Protein AF-A0A821D5Z9-F1 (afdb_monomer)

Foldseek 3Di:
DDDDDDDDPPPDDDAKDAQQDPPPDDDDVCNVCCNVPTDHDPVRVVVNPDDCVVVVVVVVVVVVVVVCVVVVHDPDDDD

Structure (mmCIF, N/CA/C/O backbone):
data_AF-A0A821D5Z9-F1
#
_entry.id   AF-A0A821D5Z9-F1
#
loop_
_atom_site.group_PDB
_atom_site.id
_atom_site.type_symbol
_atom_site.label_atom_id
_atom_site.label_alt_id
_atom_site.label_comp_id
_atom_site.label_asym_id
_atom_site.label_entity_id
_atom_site.label_seq_id
_atom_site.pdbx_PDB_ins_code
_atom_site.Cartn_x
_atom_site.Cartn_y
_atom_site.Cartn_z
_atom_site.occupancy
_atom_site.B_iso_or_equiv
_atom_site.auth_seq_id
_atom_site.auth_comp_id
_atom_site.auth_asym_id
_atom_site.auth_atom_id
_atom_site.pdbx_PDB_model_num
ATOM 1 N N . MET A 1 1 ? 14.681 -27.598 1.811 1.00 44.25 1 MET A N 1
ATOM 2 C CA . MET A 1 1 ? 15.241 -26.951 0.606 1.00 44.25 1 MET A CA 1
ATOM 3 C C . MET A 1 1 ? 14.072 -26.620 -0.308 1.00 44.25 1 MET A C 1
ATOM 5 O O . MET A 1 1 ? 13.429 -27.546 -0.777 1.00 44.25 1 MET A O 1
ATOM 9 N N . MET A 1 2 ? 13.705 -25.345 -0.465 1.00 47.09 2 MET A N 1
ATOM 10 C CA . MET A 1 2 ? 12.655 -24.970 -1.421 1.00 47.09 2 MET A CA 1
ATOM 11 C C . MET A 1 2 ? 13.274 -24.911 -2.820 1.00 47.09 2 MET A C 1
ATOM 13 O O . MET A 1 2 ? 14.223 -24.155 -3.025 1.00 47.09 2 MET A O 1
ATOM 17 N N . MET A 1 3 ? 12.766 -25.704 -3.766 1.00 50.00 3 MET A N 1
ATOM 18 C CA . MET A 1 3 ? 13.077 -25.504 -5.183 1.00 50.00 3 MET A CA 1
ATOM 19 C C . MET A 1 3 ? 12.454 -24.176 -5.609 1.00 50.00 3 MET A C 1
ATOM 21 O O . MET A 1 3 ? 11.233 -24.037 -5.616 1.00 50.00 3 MET A O 1
ATOM 25 N N . ARG A 1 4 ? 13.282 -23.184 -5.941 1.00 60.84 4 ARG A N 1
ATOM 26 C CA . ARG A 1 4 ? 12.801 -22.008 -6.667 1.00 60.84 4 ARG A CA 1
ATOM 27 C C . ARG A 1 4 ? 12.664 -22.418 -8.130 1.00 60.84 4 ARG A C 1
ATOM 29 O O . ARG A 1 4 ? 13.648 -22.842 -8.728 1.00 60.84 4 ARG A O 1
ATOM 36 N N . GLY A 1 5 ? 11.454 -22.340 -8.677 1.00 69.31 5 GLY A N 1
ATOM 37 C CA . GLY A 1 5 ? 11.253 -22.479 -10.117 1.00 69.31 5 GLY A CA 1
ATOM 38 C C . GLY A 1 5 ? 11.949 -21.330 -10.842 1.00 69.31 5 GLY A C 1
ATOM 39 O O . GLY A 1 5 ? 11.863 -20.184 -10.396 1.00 69.31 5 GLY A O 1
ATOM 40 N N . SER A 1 6 ? 12.656 -21.631 -11.927 1.00 64.00 6 SER A N 1
ATOM 41 C CA . SER A 1 6 ? 13.175 -20.592 -12.815 1.00 64.00 6 SER A CA 1
ATOM 42 C C . SER A 1 6 ? 12.022 -20.015 -13.636 1.00 64.00 6 SER A C 1
ATOM 44 O O . SER A 1 6 ? 11.160 -20.781 -14.077 1.00 64.00 6 SER A O 1
ATOM 46 N N . PRO A 1 7 ? 11.968 -18.689 -13.841 1.00 64.75 7 PRO A N 1
ATOM 47 C CA . PRO A 1 7 ? 10.977 -18.105 -14.726 1.00 64.75 7 PRO A CA 1
ATOM 48 C C . PRO A 1 7 ? 11.168 -18.674 -16.131 1.00 64.75 7 PRO A C 1
ATOM 50 O O . PRO A 1 7 ? 12.286 -18.699 -16.644 1.00 64.75 7 PRO A O 1
ATOM 53 N N . VAL A 1 8 ? 10.082 -19.164 -16.724 1.00 74.06 8 VAL A N 1
ATOM 54 C CA . VAL A 1 8 ? 10.078 -19.522 -18.140 1.00 74.06 8 VAL A CA 1
ATOM 55 C C . VAL A 1 8 ? 9.811 -18.239 -18.914 1.00 74.06 8 VAL A C 1
ATOM 57 O O . VAL A 1 8 ? 8.823 -17.547 -18.637 1.00 74.06 8 VAL A O 1
ATOM 60 N N . GLU A 1 9 ? 10.729 -17.913 -19.824 1.00 68.62 9 GLU A N 1
ATOM 61 C CA . GLU A 1 9 ? 10.599 -16.799 -20.765 1.00 68.62 9 GLU A CA 1
ATOM 62 C C . GLU A 1 9 ? 9.231 -16.881 -21.459 1.00 68.62 9 GLU A C 1
ATOM 64 O O . GLU A 1 9 ? 8.757 -17.970 -21.781 1.00 68.62 9 GLU A O 1
ATOM 69 N N . ASP A 1 10 ? 8.554 -15.743 -21.589 1.00 68.62 10 ASP A N 1
ATOM 70 C CA . ASP A 1 10 ? 7.224 -15.604 -22.203 1.00 68.62 10 ASP A CA 1
ATOM 71 C C . ASP A 1 10 ? 6.032 -16.309 -21.527 1.00 68.62 10 ASP A C 1
ATOM 73 O O . ASP A 1 10 ? 4.907 -16.236 -22.020 1.00 68.62 10 ASP A O 1
ATOM 77 N N . ILE A 1 11 ? 6.231 -16.947 -20.369 1.00 71.12 11 ILE A N 1
ATOM 78 C CA . ILE A 1 11 ? 5.133 -17.520 -19.568 1.00 71.12 11 ILE A CA 1
ATOM 79 C C . ILE A 1 11 ? 4.904 -16.702 -18.298 1.00 71.12 11 ILE A C 1
ATOM 81 O O . ILE A 1 11 ? 3.769 -16.379 -17.948 1.00 71.12 11 ILE A O 1
ATOM 85 N N . ASN A 1 12 ? 5.987 -16.348 -17.603 1.00 67.19 12 ASN A N 1
ATOM 86 C CA . ASN A 1 12 ? 5.908 -15.686 -16.305 1.00 67.19 12 ASN A CA 1
ATOM 87 C C . ASN A 1 12 ? 6.233 -14.195 -16.431 1.00 67.19 12 ASN A C 1
ATOM 89 O O . ASN A 1 12 ? 7.372 -13.773 -16.227 1.00 67.19 12 ASN A O 1
ATOM 93 N N . TYR A 1 13 ? 5.211 -13.389 -16.707 1.00 70.06 13 TYR A N 1
ATOM 94 C CA . TYR A 1 13 ? 5.294 -11.935 -16.578 1.00 70.06 13 TYR A CA 1
ATOM 95 C C . TYR A 1 13 ? 4.971 -11.547 -15.133 1.00 70.06 13 TYR A C 1
ATOM 97 O O . TYR A 1 13 ? 3.844 -11.720 -14.665 1.00 70.06 13 TYR A O 1
ATOM 105 N N . TYR A 1 14 ? 5.969 -11.061 -14.394 1.00 75.88 14 TYR A N 1
ATOM 106 C CA . TYR A 1 14 ? 5.743 -10.576 -13.034 1.00 75.88 14 TYR A CA 1
ATOM 107 C C . TYR A 1 14 ? 5.286 -9.127 -13.067 1.00 75.88 14 TYR A C 1
ATOM 109 O O . TYR A 1 14 ? 5.902 -8.294 -13.729 1.00 75.88 14 TYR A O 1
ATOM 117 N N . ARG A 1 15 ? 4.242 -8.847 -12.290 1.00 82.38 15 ARG A N 1
ATOM 118 C CA . ARG A 1 15 ? 3.762 -7.493 -12.034 1.00 82.38 15 ARG A CA 1
ATOM 119 C C . ARG A 1 15 ? 4.806 -6.663 -11.289 1.00 82.38 15 ARG A C 1
ATOM 121 O O . ARG A 1 15 ? 5.705 -7.200 -10.627 1.00 82.38 15 ARG A O 1
ATOM 128 N N . SER A 1 16 ? 4.629 -5.351 -11.358 1.00 88.50 16 SER A N 1
ATOM 129 C CA . SER A 1 16 ? 5.301 -4.385 -10.494 1.00 88.50 16 SER A CA 1
ATOM 130 C C . SER A 1 16 ? 5.254 -4.792 -9.024 1.00 88.50 16 SER A C 1
ATOM 132 O O . SER A 1 16 ? 4.270 -5.342 -8.523 1.00 88.50 16 SER A O 1
ATOM 134 N N . TRP A 1 17 ? 6.325 -4.478 -8.306 1.00 89.06 17 TRP A N 1
ATOM 135 C CA . TRP A 1 17 ? 6.344 -4.615 -6.856 1.00 89.06 17 TRP A CA 1
ATOM 136 C C . TRP A 1 17 ? 5.553 -3.467 -6.209 1.00 89.06 17 TRP A C 1
ATOM 138 O O . TRP A 1 17 ? 5.651 -2.323 -6.674 1.00 89.06 17 TRP A O 1
ATOM 148 N N . PRO A 1 18 ? 4.801 -3.745 -5.126 1.00 87.38 18 PRO A N 1
ATOM 149 C CA . PRO A 1 18 ? 4.025 -2.725 -4.432 1.00 87.38 18 PRO A CA 1
ATOM 150 C C . PRO A 1 18 ? 4.932 -1.639 -3.855 1.00 87.38 18 PRO A C 1
ATOM 152 O O . PRO A 1 18 ? 6.062 -1.909 -3.442 1.00 87.38 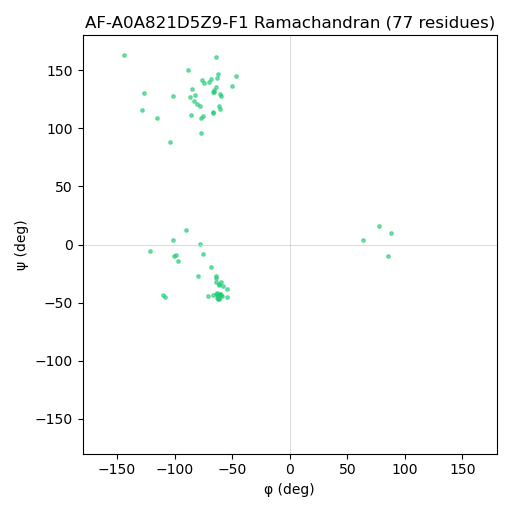18 PRO A O 1
ATOM 155 N N . LYS A 1 19 ? 4.432 -0.401 -3.819 1.00 89.38 19 LYS A N 1
ATOM 156 C CA . LYS A 1 19 ? 5.115 0.721 -3.164 1.00 89.38 19 LYS A CA 1
ATOM 157 C C . LYS A 1 19 ? 5.095 0.524 -1.648 1.00 89.38 19 LYS A C 1
ATOM 159 O O . LYS A 1 19 ? 4.077 0.122 -1.097 1.00 89.38 19 LYS A O 1
ATOM 164 N N . TYR A 1 20 ? 6.203 0.852 -0.993 1.00 91.31 20 TYR A N 1
ATOM 165 C CA . TYR A 1 20 ? 6.275 0.996 0.456 1.00 91.31 20 TYR A CA 1
ATOM 166 C C . TYR A 1 20 ? 5.776 2.387 0.860 1.00 91.31 20 TYR A C 1
ATOM 168 O O . TYR A 1 20 ? 6.235 3.404 0.329 1.00 91.31 20 TYR A O 1
ATOM 176 N N . ARG A 1 21 ? 4.839 2.436 1.803 1.00 87.25 21 ARG A N 1
ATOM 177 C CA . ARG A 1 21 ? 4.168 3.639 2.298 1.00 87.25 21 ARG A CA 1
ATOM 178 C C . ARG A 1 21 ? 4.527 3.844 3.760 1.00 87.25 21 ARG A C 1
ATOM 180 O O . ARG A 1 21 ? 4.073 3.121 4.648 1.00 87.25 21 ARG A O 1
ATOM 187 N N . HIS A 1 22 ? 5.337 4.865 4.009 1.00 87.88 22 HIS A N 1
ATOM 188 C CA . HIS A 1 22 ? 5.785 5.196 5.354 1.00 87.88 22 HIS A CA 1
ATOM 189 C C . HIS A 1 22 ? 4.592 5.503 6.276 1.00 87.88 22 HIS A C 1
ATOM 191 O O . HIS A 1 22 ? 3.751 6.338 5.948 1.00 87.88 22 HIS A O 1
ATOM 197 N N . GLY A 1 23 ? 4.532 4.839 7.432 1.00 85.44 23 GLY A N 1
ATOM 198 C CA . GLY A 1 23 ? 3.460 5.004 8.422 1.00 85.44 23 GLY A CA 1
ATOM 199 C C . GLY A 1 23 ? 2.205 4.158 8.180 1.00 85.44 23 GLY A C 1
ATOM 200 O O . GLY A 1 23 ? 1.384 4.066 9.085 1.00 85.44 23 GLY A O 1
ATOM 201 N N . TYR A 1 24 ? 2.082 3.511 7.017 1.00 83.25 24 TYR A N 1
ATOM 202 C CA . TYR A 1 24 ? 0.987 2.581 6.710 1.00 83.25 24 TYR A CA 1
ATOM 203 C C . TYR A 1 24 ? 1.474 1.135 6.640 1.00 83.25 24 TYR A C 1
ATOM 205 O O . TYR A 1 24 ? 0.832 0.232 7.170 1.00 83.25 24 TYR A O 1
ATOM 213 N N . ASP A 1 25 ? 2.613 0.911 5.987 1.00 88.44 25 ASP A N 1
ATOM 214 C CA . ASP A 1 25 ? 3.189 -0.420 5.840 1.00 88.44 25 ASP A CA 1
ATOM 215 C C . ASP A 1 25 ? 4.115 -0.750 7.016 1.00 88.44 25 ASP A C 1
ATOM 217 O O . ASP A 1 25 ? 4.749 0.125 7.611 1.00 88.44 25 ASP A O 1
ATOM 221 N N . PHE A 1 26 ? 4.209 -2.038 7.351 1.00 92.12 26 PHE A N 1
ATOM 222 C CA . PHE A 1 26 ? 5.088 -2.499 8.421 1.00 92.12 26 PHE A CA 1
ATOM 223 C C . PHE A 1 26 ? 6.562 -2.261 8.041 1.00 92.12 26 PHE A C 1
ATOM 225 O O . PHE A 1 26 ? 6.966 -2.646 6.938 1.00 92.12 26 PHE A O 1
ATOM 232 N N . PRO A 1 27 ? 7.383 -1.657 8.920 1.00 94.00 27 PRO A N 1
ATOM 233 C CA . PRO A 1 27 ? 8.778 -1.377 8.608 1.00 94.00 27 PRO A CA 1
ATOM 234 C C . PRO A 1 27 ? 9.591 -2.670 8.497 1.00 94.00 27 PRO A C 1
ATOM 236 O O . PRO A 1 27 ? 9.411 -3.615 9.264 1.00 94.00 27 PRO A O 1
ATOM 239 N N . PHE A 1 28 ? 10.528 -2.695 7.554 1.00 92.88 28 PHE A N 1
ATOM 240 C CA . PHE A 1 28 ? 11.452 -3.809 7.347 1.00 92.88 28 PHE A CA 1
ATOM 241 C C . PHE A 1 28 ? 12.831 -3.299 6.923 1.00 92.88 28 PHE A C 1
ATOM 243 O O . PHE A 1 28 ? 12.980 -2.155 6.482 1.00 92.88 28 PHE A O 1
ATOM 250 N N . ASP A 1 29 ? 13.846 -4.155 7.031 1.00 94.94 29 ASP A N 1
ATOM 251 C CA . ASP A 1 29 ? 15.215 -3.806 6.654 1.00 94.94 29 ASP A CA 1
ATOM 252 C C . ASP A 1 29 ? 15.296 -3.429 5.166 1.00 94.94 29 ASP A C 1
ATOM 254 O O . ASP A 1 29 ? 15.040 -4.243 4.277 1.00 94.94 29 ASP A O 1
ATOM 258 N N . GLY A 1 30 ? 15.663 -2.175 4.892 1.00 92.69 30 GLY A N 1
ATOM 259 C CA . GLY A 1 30 ? 15.745 -1.627 3.535 1.00 92.69 30 GLY A CA 1
ATOM 260 C C . GLY A 1 30 ? 14.447 -1.017 2.995 1.00 92.69 30 GLY A C 1
ATOM 261 O O . GLY A 1 30 ? 14.394 -0.681 1.812 1.00 92.69 30 GLY A O 1
ATOM 262 N N . CYS A 1 31 ? 13.414 -0.842 3.829 1.00 93.00 31 CYS A N 1
ATOM 263 C CA . CYS A 1 31 ? 12.155 -0.212 3.419 1.00 93.00 31 CYS A CA 1
ATOM 264 C C . CYS A 1 31 ? 12.327 1.234 2.914 1.00 93.00 31 CYS A C 1
ATOM 266 O O . CYS A 1 31 ? 11.647 1.641 1.975 1.00 93.00 31 CYS A O 1
ATOM 268 N N . GLU A 1 32 ? 13.300 1.980 3.447 1.00 93.19 32 GLU A N 1
ATOM 269 C CA . GLU A 1 32 ? 13.623 3.343 3.003 1.00 93.19 32 GLU A CA 1
ATOM 270 C C . GLU A 1 32 ? 14.070 3.411 1.535 1.00 93.19 32 GLU A C 1
ATOM 272 O O . GLU A 1 32 ? 13.750 4.373 0.846 1.00 93.19 32 GLU A O 1
ATOM 277 N N . GLN A 1 33 ? 14.773 2.386 1.039 1.00 95.31 33 GLN A N 1
ATOM 278 C CA . GLN A 1 33 ? 15.251 2.319 -0.351 1.00 95.31 33 GLN A CA 1
ATOM 279 C C . GLN A 1 33 ? 14.377 1.418 -1.233 1.00 95.31 33 GLN A C 1
ATOM 281 O O . GLN A 1 33 ? 14.710 1.167 -2.394 1.00 95.31 33 GLN A O 1
ATOM 286 N N . TRP A 1 34 ? 13.278 0.881 -0.695 1.00 93.12 34 TRP A N 1
ATOM 287 C CA . TRP A 1 34 ? 12.428 -0.071 -1.407 1.00 93.12 34 TRP A CA 1
ATOM 288 C C . TRP A 1 34 ? 11.832 0.544 -2.669 1.00 93.12 34 TRP A C 1
ATOM 290 O O . TRP A 1 34 ? 11.915 -0.049 -3.742 1.00 93.12 34 TRP A O 1
ATOM 300 N N . ASN A 1 35 ? 11.291 1.759 -2.558 1.00 90.62 35 ASN A N 1
ATOM 301 C CA . ASN A 1 35 ? 10.621 2.433 -3.670 1.00 90.62 35 ASN A CA 1
ATOM 302 C C . ASN A 1 35 ? 11.558 2.758 -4.838 1.00 90.62 35 ASN A C 1
ATOM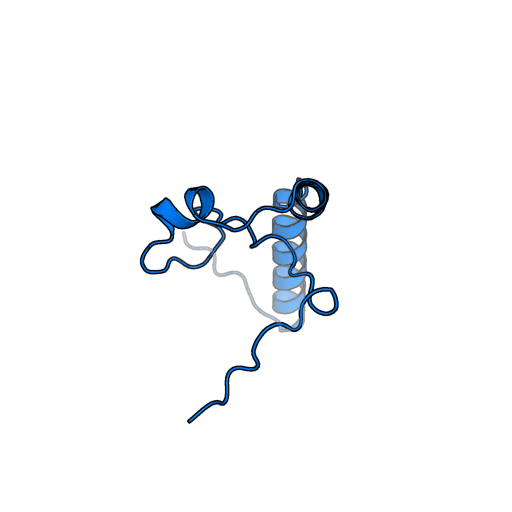 304 O O . ASN A 1 35 ? 11.094 2.773 -5.976 1.00 90.62 35 ASN A O 1
ATOM 308 N N . ASP A 1 36 ? 12.851 2.939 -4.566 1.00 91.25 36 ASP A N 1
ATOM 309 C CA . ASP A 1 36 ? 13.875 3.184 -5.588 1.00 91.25 36 ASP A CA 1
ATOM 310 C C . ASP A 1 36 ? 14.326 1.892 -6.285 1.00 91.25 36 ASP A C 1
ATOM 312 O O . ASP A 1 36 ? 14.782 1.914 -7.426 1.00 91.25 36 ASP A O 1
ATOM 316 N N . ARG A 1 37 ? 14.230 0.751 -5.591 1.00 89.56 37 ARG A N 1
ATOM 317 C CA . ARG A 1 37 ? 14.716 -0.559 -6.061 1.00 89.56 37 ARG A CA 1
ATOM 318 C C . ARG A 1 37 ? 13.619 -1.458 -6.609 1.00 89.56 37 ARG A C 1
ATOM 320 O O . ARG A 1 37 ? 13.916 -2.533 -7.134 1.00 89.56 37 ARG A O 1
ATOM 327 N N . ARG A 1 38 ? 12.360 -1.073 -6.422 1.00 87.31 38 ARG A N 1
ATOM 328 C CA . ARG A 1 38 ? 11.219 -1.900 -6.790 1.00 87.31 38 ARG A CA 1
ATOM 329 C C . ARG A 1 38 ? 11.185 -2.123 -8.304 1.00 87.31 38 ARG A C 1
ATOM 331 O O . ARG A 1 38 ? 11.479 -1.220 -9.083 1.00 87.31 38 ARG A O 1
ATOM 338 N N . ARG A 1 39 ? 10.783 -3.321 -8.726 1.00 85.75 39 ARG A N 1
ATOM 339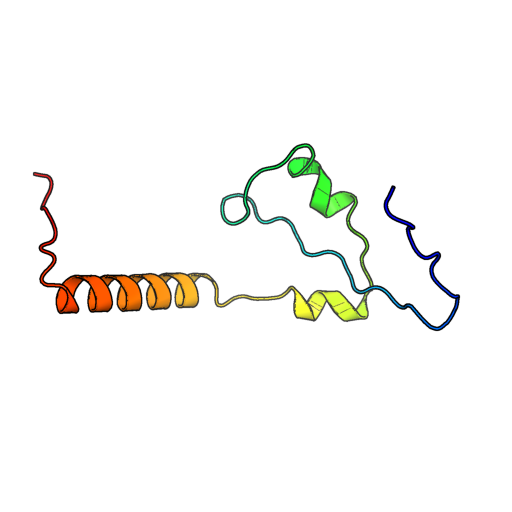 C CA . ARG A 1 39 ? 10.468 -3.593 -10.133 1.00 85.75 39 ARG A CA 1
ATOM 340 C C . ARG A 1 39 ? 9.224 -2.800 -10.531 1.00 85.75 39 ARG A C 1
ATOM 342 O O . ARG A 1 39 ? 8.218 -2.882 -9.825 1.00 85.75 39 ARG A O 1
ATOM 349 N N . VAL A 1 40 ? 9.291 -2.101 -11.662 1.00 85.38 40 VAL A N 1
ATOM 350 C CA . VAL A 1 40 ? 8.172 -1.326 -12.209 1.00 85.38 40 VAL A CA 1
ATOM 351 C C . VAL A 1 40 ? 7.939 -1.695 -13.667 1.00 85.38 40 VAL A C 1
ATOM 353 O O . VAL A 1 40 ? 8.790 -1.441 -14.513 1.00 85.38 40 VAL A O 1
ATOM 356 N N . GLU A 1 41 ? 6.778 -2.270 -13.945 1.00 86.06 41 GLU A N 1
ATOM 357 C CA . GLU A 1 41 ? 6.179 -2.317 -15.274 1.00 86.06 41 GLU A CA 1
ATOM 358 C C . GLU A 1 41 ? 5.358 -1.029 -15.487 1.00 86.06 41 GLU A C 1
ATOM 360 O O . GLU A 1 41 ? 4.518 -0.712 -14.637 1.00 86.06 41 GLU A O 1
ATOM 365 N N . PRO A 1 42 ? 5.575 -0.269 -16.580 1.00 79.69 42 PRO A N 1
ATOM 366 C CA . PRO A 1 42 ? 4.912 1.021 -16.809 1.00 79.69 42 PRO A CA 1
ATOM 367 C C . PRO A 1 42 ? 3.382 0.960 -16.747 1.00 79.69 42 PRO A C 1
ATOM 369 O O . PRO A 1 42 ? 2.747 1.850 -16.186 1.00 79.69 42 PRO A O 1
ATOM 372 N N . ASP A 1 43 ? 2.804 -0.121 -17.268 1.00 82.62 43 ASP A N 1
ATOM 373 C CA . ASP A 1 43 ? 1.355 -0.324 -17.331 1.00 82.62 43 ASP A CA 1
ATOM 374 C C . ASP A 1 43 ? 0.737 -0.701 -15.982 1.00 82.62 43 ASP A C 1
ATOM 376 O O . ASP A 1 43 ? -0.486 -0.776 -15.871 1.00 82.62 43 ASP A O 1
ATOM 380 N N . ASP A 1 44 ? 1.555 -0.961 -14.958 1.00 82.62 44 ASP A N 1
ATOM 381 C CA . ASP A 1 44 ? 1.066 -1.403 -13.659 1.00 82.62 44 ASP A CA 1
ATOM 382 C C . ASP A 1 44 ? 0.928 -0.266 -12.637 1.00 82.62 44 ASP A C 1
ATOM 384 O O . ASP A 1 44 ? 0.304 -0.457 -11.594 1.00 82.62 44 ASP A O 1
ATOM 388 N N . GLU A 1 45 ? 1.508 0.910 -12.896 1.00 77.50 45 GLU A N 1
ATOM 389 C CA . GLU A 1 45 ? 1.551 1.996 -11.906 1.00 77.50 45 GLU A CA 1
ATOM 390 C C . GLU A 1 45 ? 0.160 2.431 -11.440 1.00 77.50 45 GLU A C 1
ATOM 392 O O . GLU A 1 45 ? -0.032 2.682 -10.249 1.00 77.50 45 GLU A O 1
ATOM 397 N N . TRP A 1 46 ? -0.820 2.423 -12.346 1.00 77.94 46 TRP A N 1
ATOM 398 C CA . TRP A 1 46 ? -2.199 2.780 -12.026 1.00 77.94 46 TRP A CA 1
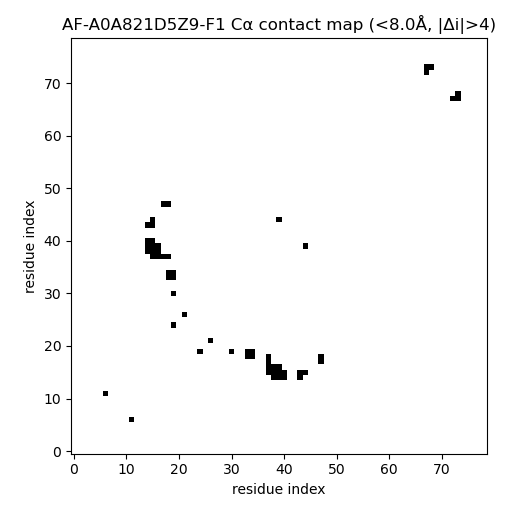ATOM 399 C C . TRP A 1 46 ? -2.848 1.815 -11.023 1.00 77.94 46 TRP A C 1
ATOM 401 O O . TRP A 1 46 ? -3.688 2.244 -10.239 1.00 77.94 46 TRP A O 1
ATOM 411 N N . TYR A 1 47 ? -2.443 0.536 -10.973 1.00 72.00 47 TYR A N 1
ATOM 412 C CA . TYR A 1 47 ? -2.969 -0.406 -9.973 1.00 72.00 47 TYR A CA 1
ATOM 413 C C . TYR A 1 47 ? -2.512 -0.059 -8.549 1.00 72.00 47 TYR A C 1
ATOM 415 O O . TYR A 1 47 ? -3.114 -0.528 -7.583 1.00 72.00 47 TYR A O 1
ATOM 423 N N . PHE A 1 48 ? -1.448 0.738 -8.402 1.00 76.44 48 PHE A N 1
ATOM 424 C CA . PHE A 1 48 ? -0.966 1.222 -7.104 1.00 76.44 48 PHE A CA 1
ATOM 425 C C . PHE A 1 48 ? -1.434 2.642 -6.787 1.00 76.44 48 PHE A C 1
ATOM 427 O O . PHE A 1 48 ? -1.233 3.110 -5.663 1.00 76.44 48 PHE A O 1
ATOM 434 N N . GLU A 1 49 ? -2.034 3.339 -7.752 1.00 74.94 49 GLU A N 1
ATOM 435 C CA . GLU A 1 49 ? -2.658 4.634 -7.526 1.00 74.94 49 GLU A CA 1
ATOM 436 C C . GLU A 1 49 ? -4.004 4.423 -6.850 1.00 74.94 49 GLU A C 1
ATOM 438 O O . GLU A 1 49 ? -5.030 4.143 -7.465 1.00 74.94 49 GLU A O 1
ATOM 443 N N . ARG A 1 50 ? -3.977 4.542 -5.529 1.00 74.44 50 ARG A N 1
ATOM 444 C CA . ARG A 1 50 ? -5.159 4.470 -4.691 1.00 74.44 50 ARG A CA 1
ATOM 445 C C . ARG A 1 50 ? -5.204 5.717 -3.820 1.00 74.44 50 ARG A C 1
ATOM 447 O O . ARG A 1 50 ? -4.188 6.107 -3.251 1.00 74.44 50 ARG A O 1
ATOM 454 N N . THR A 1 51 ? -6.346 6.393 -3.796 1.00 77.75 51 THR A N 1
ATOM 455 C CA . THR A 1 51 ? -6.503 7.728 -3.189 1.00 77.75 51 THR A CA 1
ATOM 456 C C . THR A 1 51 ? -7.550 7.757 -2.076 1.00 77.75 51 THR A C 1
ATOM 458 O O . THR A 1 51 ? -7.668 8.759 -1.377 1.00 77.75 51 THR A O 1
ATOM 461 N N . ASP A 1 52 ? -8.268 6.653 -1.868 1.00 82.94 52 ASP A N 1
ATOM 462 C CA . ASP A 1 52 ? -9.371 6.479 -0.916 1.00 82.94 52 ASP A CA 1
ATOM 463 C C . ASP A 1 52 ? -8.917 5.992 0.474 1.00 82.94 52 ASP A C 1
ATOM 465 O O . ASP A 1 52 ? -9.753 5.621 1.291 1.00 82.94 52 ASP A O 1
ATOM 469 N N . TYR A 1 53 ? -7.615 6.018 0.791 1.00 79.00 53 TYR A N 1
ATOM 470 C CA . TYR A 1 53 ? -7.089 5.487 2.061 1.00 79.00 53 TYR A CA 1
ATOM 471 C C . TYR A 1 53 ? -7.764 6.079 3.302 1.00 79.00 53 TYR A C 1
ATOM 473 O O . TYR A 1 53 ? -8.173 5.335 4.182 1.00 79.00 53 TYR A O 1
ATOM 481 N N . ALA A 1 54 ? -7.956 7.400 3.338 1.00 82.75 54 ALA A N 1
ATOM 482 C CA . ALA A 1 54 ? -8.616 8.058 4.466 1.00 82.75 54 ALA A CA 1
ATOM 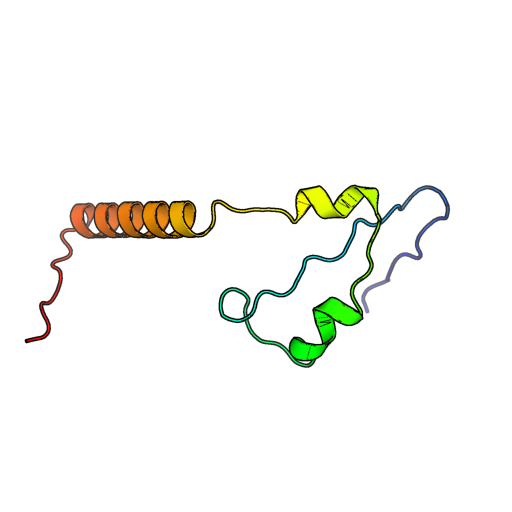483 C C . ALA A 1 54 ? -10.083 7.620 4.631 1.00 82.75 54 ALA A C 1
ATOM 485 O O . ALA A 1 54 ? -10.591 7.562 5.747 1.00 82.75 54 ALA A O 1
ATOM 486 N N . GLN A 1 55 ? -10.763 7.306 3.525 1.00 87.38 55 GLN A N 1
ATOM 487 C CA . GLN A 1 55 ? -12.121 6.773 3.570 1.00 87.38 55 GLN A CA 1
ATOM 488 C C . GLN A 1 55 ? -12.117 5.340 4.110 1.00 87.38 55 GLN A C 1
ATOM 490 O O . GLN A 1 55 ? -12.926 5.022 4.973 1.00 87.38 55 GLN A O 1
ATOM 495 N N . MET A 1 56 ? -11.186 4.500 3.652 1.00 85.62 56 MET A N 1
ATOM 496 C CA . MET A 1 56 ? -11.043 3.134 4.162 1.00 85.62 56 MET A CA 1
ATOM 497 C C . MET A 1 56 ? -10.728 3.112 5.659 1.00 85.62 56 MET A C 1
ATOM 499 O O . MET A 1 56 ? -11.304 2.309 6.386 1.00 85.62 56 MET A O 1
ATOM 503 N N . ASP A 1 57 ? -9.841 3.994 6.123 1.00 87.38 57 ASP A N 1
ATOM 504 C CA . ASP A 1 57 ? -9.514 4.113 7.545 1.00 87.38 57 ASP A CA 1
ATOM 505 C C . ASP A 1 57 ? -10.773 4.450 8.359 1.00 87.38 57 ASP A C 1
ATOM 507 O O . ASP A 1 57 ? -11.048 3.795 9.363 1.00 87.38 57 ASP A O 1
ATOM 511 N N . GLN A 1 58 ? -11.595 5.393 7.880 1.00 90.62 58 GLN A N 1
ATOM 512 C CA . GLN A 1 58 ? -12.871 5.736 8.514 1.00 90.62 58 GLN A CA 1
ATOM 513 C C . GLN A 1 58 ? -13.855 4.555 8.527 1.00 90.62 58 GLN A C 1
ATOM 515 O O . GLN A 1 58 ? -1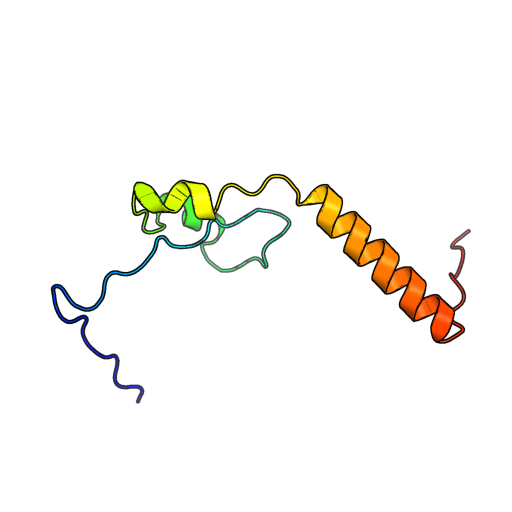4.473 4.287 9.556 1.00 90.62 58 GLN A O 1
ATOM 520 N N . GLU A 1 59 ? -13.989 3.833 7.412 1.00 92.25 59 GLU A N 1
ATOM 521 C CA . GLU A 1 59 ? -14.861 2.654 7.311 1.00 92.25 59 GLU A CA 1
ATOM 522 C C . GLU A 1 59 ? -14.431 1.556 8.296 1.00 92.25 59 GLU A C 1
ATOM 524 O O . GLU A 1 59 ? -15.267 0.995 9.004 1.00 92.25 59 GLU A O 1
ATOM 529 N N . ILE A 1 60 ? -13.123 1.300 8.413 1.00 90.50 60 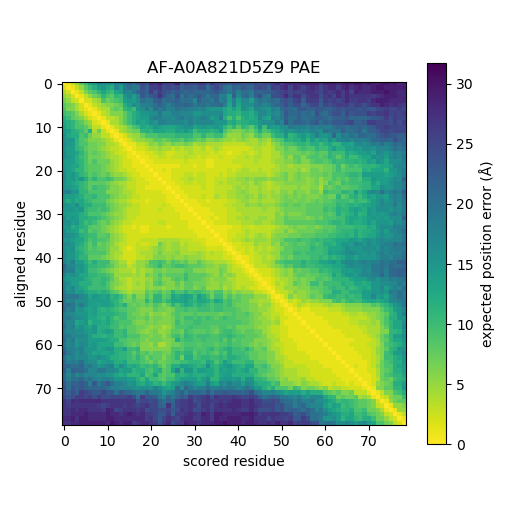ILE A N 1
ATOM 530 C CA . ILE A 1 60 ? -12.564 0.336 9.369 1.00 90.50 60 ILE A CA 1
ATOM 531 C C . ILE A 1 60 ? -12.843 0.777 10.810 1.00 90.50 60 ILE A C 1
ATOM 533 O O . ILE A 1 60 ? -13.252 -0.041 11.637 1.00 90.50 60 ILE A O 1
ATOM 537 N N . GLU A 1 61 ? -12.628 2.053 11.136 1.00 92.06 61 GLU A N 1
ATOM 538 C CA . GLU A 1 61 ? -12.911 2.584 12.471 1.00 92.06 61 GLU A CA 1
ATOM 539 C C . GLU A 1 61 ? -14.390 2.437 12.845 1.00 92.06 61 GLU A C 1
ATOM 541 O O . GLU A 1 61 ? -14.703 2.015 13.966 1.00 92.06 61 GLU A O 1
ATOM 546 N N . ASP A 1 62 ? -15.292 2.737 11.911 1.00 92.12 62 ASP A N 1
ATOM 547 C CA . ASP A 1 62 ? -16.736 2.635 12.106 1.00 92.12 62 ASP A CA 1
ATOM 548 C C . ASP A 1 62 ? -17.179 1.176 12.282 1.00 92.12 62 ASP A C 1
ATOM 550 O O . ASP A 1 62 ? -17.948 0.868 13.201 1.00 92.12 62 ASP A O 1
ATOM 554 N N . GLU A 1 63 ? -16.655 0.255 11.468 1.00 92.19 63 GLU A N 1
ATOM 555 C CA . GLU A 1 63 ? -16.926 -1.180 11.595 1.00 92.19 63 GLU A CA 1
ATOM 556 C C . GLU A 1 63 ? -16.434 -1.734 12.936 1.00 92.19 63 GLU A C 1
ATOM 558 O O . GLU A 1 63 ? -17.178 -2.425 13.641 1.00 92.19 63 GLU A O 1
ATOM 563 N N . VAL A 1 64 ? -15.204 -1.396 13.335 1.00 89.31 64 VAL A N 1
ATOM 564 C CA . VAL A 1 64 ? -14.633 -1.825 14.619 1.00 89.31 64 VAL A CA 1
ATOM 565 C C . VAL A 1 64 ? -15.433 -1.241 15.783 1.00 89.31 64 VAL A C 1
ATOM 567 O O . VAL A 1 64 ? -15.742 -1.956 16.741 1.00 89.31 64 VAL A O 1
ATOM 570 N N . ALA A 1 65 ? -15.820 0.034 15.713 1.00 87.38 65 ALA A N 1
ATOM 571 C CA . ALA A 1 65 ? -16.656 0.661 16.731 1.00 87.38 65 ALA A CA 1
ATOM 572 C C . ALA A 1 65 ? -18.030 -0.020 16.839 1.00 87.38 65 ALA A C 1
ATOM 574 O O . ALA A 1 65 ? -18.492 -0.293 17.953 1.00 87.38 65 ALA A O 1
ATOM 575 N N . GLY A 1 66 ? -18.655 -0.340 15.703 1.00 88.25 66 GLY A N 1
ATOM 576 C CA . GLY A 1 66 ? -19.914 -1.079 15.637 1.00 88.25 66 GLY A CA 1
ATOM 577 C C . GLY A 1 66 ? -19.801 -2.478 16.241 1.00 88.25 66 GLY A C 1
ATOM 578 O O . GLY A 1 66 ? -20.630 -2.865 17.068 1.00 88.25 66 GLY A O 1
ATOM 579 N N . PHE A 1 67 ? -18.738 -3.210 15.907 1.00 87.62 67 PHE A N 1
ATOM 580 C CA . PHE A 1 67 ? -18.456 -4.533 16.459 1.00 87.62 67 PHE A CA 1
ATOM 581 C C . PHE A 1 67 ? -18.265 -4.500 17.984 1.00 87.62 67 PHE A C 1
ATOM 583 O O . PHE A 1 67 ? -18.870 -5.290 18.711 1.00 87.62 67 PHE A O 1
ATOM 590 N N . ILE A 1 68 ? -17.489 -3.542 18.504 1.00 86.19 68 ILE A N 1
ATOM 591 C CA . ILE A 1 68 ? -17.292 -3.365 19.952 1.00 86.19 68 ILE A CA 1
ATOM 592 C C . ILE A 1 68 ? -18.626 -3.074 20.652 1.00 86.19 68 ILE A C 1
ATOM 594 O O . ILE A 1 68 ? -18.894 -3.635 21.719 1.00 86.19 68 ILE A O 1
ATOM 598 N N . ALA A 1 69 ? -19.473 -2.229 20.060 1.00 84.38 69 ALA A N 1
ATOM 599 C CA . ALA A 1 69 ? -20.789 -1.916 20.609 1.00 84.38 69 ALA A CA 1
ATOM 600 C C . ALA A 1 69 ? -21.700 -3.156 20.665 1.00 84.38 69 ALA A C 1
ATOM 602 O O . ALA A 1 69 ? -22.361 -3.377 21.681 1.00 84.38 69 ALA A O 1
ATOM 603 N N . GLN A 1 70 ? -21.689 -4.001 19.627 1.00 84.38 70 GLN A N 1
ATOM 604 C CA . GLN A 1 70 ? -22.441 -5.264 19.600 1.00 84.38 70 GLN A CA 1
ATOM 605 C C . GLN A 1 70 ? -21.997 -6.242 20.697 1.00 84.38 70 GLN A C 1
ATOM 607 O O . GLN A 1 70 ? -22.830 -6.938 21.274 1.00 84.38 70 GLN A O 1
ATOM 612 N N . LEU A 1 71 ? -20.705 -6.263 21.034 1.00 86.06 71 LEU A N 1
ATOM 613 C CA . LEU A 1 71 ? -20.162 -7.080 22.124 1.00 86.06 71 LEU A CA 1
ATOM 614 C C . LEU A 1 71 ? -20.410 -6.493 23.529 1.00 86.06 71 LEU A C 1
ATOM 616 O O . LEU A 1 71 ? -19.987 -7.082 24.524 1.00 86.06 71 LEU A O 1
ATOM 620 N N . GLY A 1 72 ? -21.077 -5.338 23.640 1.00 82.12 72 GLY A N 1
ATOM 621 C CA . GLY A 1 72 ? -21.315 -4.650 24.913 1.00 82.12 72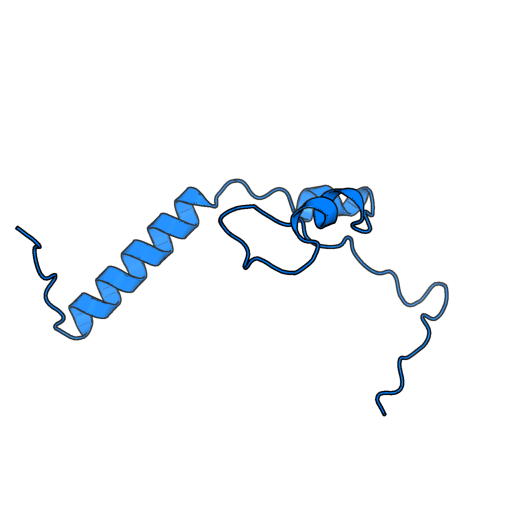 GLY A CA 1
ATOM 622 C C . GLY A 1 72 ? -20.098 -3.888 25.452 1.00 82.12 72 GLY A C 1
ATOM 623 O O . GLY A 1 72 ? -20.066 -3.526 26.633 1.00 82.12 72 GLY A O 1
ATOM 624 N N . GLY A 1 73 ? -19.090 -3.637 24.612 1.00 72.88 73 GLY A N 1
ATOM 625 C CA . GLY A 1 73 ? -17.906 -2.869 24.976 1.00 72.88 73 GLY A CA 1
ATOM 626 C C . GLY A 1 73 ? -18.242 -1.406 25.277 1.00 72.88 73 GLY A C 1
ATOM 627 O O . GLY A 1 73 ? -18.948 -0.739 24.523 1.00 72.88 73 GLY A O 1
ATOM 628 N N . LYS A 1 74 ? -17.720 -0.880 26.390 1.00 67.69 74 LYS A N 1
ATOM 629 C CA . LYS A 1 74 ? -17.831 0.540 26.762 1.00 67.69 74 LYS A CA 1
ATOM 630 C C . LYS A 1 74 ? -16.518 1.251 26.436 1.00 67.69 74 LYS A C 1
ATOM 632 O O . LYS A 1 74 ? -15.463 0.807 26.886 1.00 67.69 74 LYS A O 1
ATOM 637 N N . LYS A 1 75 ? -16.567 2.370 25.700 1.00 63.44 75 LYS A N 1
ATOM 638 C CA . LYS A 1 75 ? -15.400 3.257 25.540 1.00 63.44 75 LYS A CA 1
ATOM 639 C C . LYS A 1 75 ? -15.005 3.795 26.921 1.00 63.44 75 LYS A C 1
ATOM 641 O O . LYS A 1 75 ? -15.803 4.462 27.576 1.00 63.44 75 LYS A O 1
ATOM 646 N N . ILE A 1 76 ? -13.785 3.499 27.366 1.00 64.44 76 ILE A N 1
ATOM 647 C CA . ILE A 1 76 ? -13.216 4.087 28.583 1.00 64.44 76 ILE A CA 1
ATOM 648 C C . ILE A 1 76 ? -12.788 5.512 28.222 1.00 64.44 76 ILE A C 1
ATOM 650 O O . ILE A 1 76 ? -11.832 5.696 27.471 1.00 64.44 76 ILE A O 1
ATOM 654 N N . GLN A 1 77 ? -13.505 6.523 28.718 1.00 57.72 77 GLN A N 1
ATOM 655 C CA . GLN A 1 77 ? -13.036 7.906 28.634 1.00 57.72 77 GLN A CA 1
ATOM 656 C C . GLN A 1 77 ? -11.785 8.037 29.511 1.00 57.72 77 GLN A C 1
ATOM 658 O O . GLN A 1 77 ? -11.860 7.877 30.729 1.00 57.72 77 GLN A O 1
ATOM 663 N N . LYS A 1 78 ? -10.628 8.291 28.893 1.00 52.25 78 LYS A N 1
ATOM 664 C CA . LYS A 1 78 ? -9.463 8.798 29.621 1.00 52.25 78 LYS A CA 1
ATOM 665 C C . LYS A 1 78 ? -9.726 10.277 29.900 1.00 52.25 78 LYS A C 1
ATOM 667 O O . LYS A 1 78 ? -9.819 11.055 28.952 1.00 52.25 78 LYS A O 1
ATOM 672 N N . GLY A 1 79 ? -9.951 10.597 31.174 1.00 51.53 79 GLY A N 1
ATOM 673 C CA . GLY A 1 79 ? -9.945 11.971 31.680 1.00 51.53 79 GLY A CA 1
ATOM 674 C C . GLY A 1 79 ? -8.544 12.557 31.729 1.00 51.53 79 GLY A C 1
ATOM 675 O O . GLY A 1 79 ? -7.572 11.773 31.614 1.00 51.53 79 GLY A O 1
#

Secondary structure (DSSP, 8-state):
---PPPPPTTT--PPPPPPP-TTTSPP-TTGGGHHHHS---GGGHHHH----HHHHHHHHHHHHHHHHHHTTPPP----

Solvent-accessible surface area (backbone atoms only — not comparable to full-atom values): 5436 Å² total; per-residue (Å²): 134,83,84,77,80,76,78,50,85,99,71,64,82,79,76,45,52,83,78,72,45,90,92,78,52,84,88,53,95,63,51,92,54,37,67,82,68,48,55,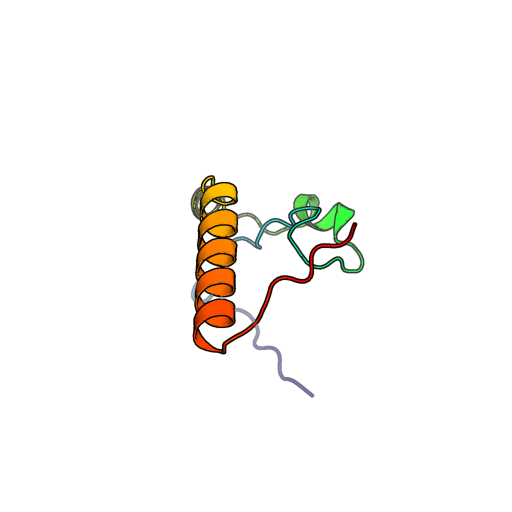76,46,84,90,44,55,67,82,70,67,74,84,57,59,71,56,51,53,50,52,52,52,53,52,53,52,51,51,38,51,74,74,67,55,75,87,79,79,82,127

Mean predicted aligned error: 10.92 Å

pLDDT: mean 80.38, std 12.31, range [44.25, 95.31]

Radius of gyration: 20.04 Å; Cα contacts (8 Å, |Δi|>4): 29; chains: 1; bounding box: 38×39×54 Å

Sequence (79 aa):
MMMRGSPVEDINYYRSWPKYRHGYDFPFDGCEQWNDRRRVEPDDEWYFERTDYAQMDQEIEDEVAGFIAQLGGKKIQKG